Protein AF-A0A9X6KBP5-F1 (afdb_monomer_lite)

Radius of gyration: 15.63 Å; chains: 1; bounding box: 33×22×48 Å

pLDDT: mean 89.32, std 11.73, range [35.59, 98.12]

Foldseek 3Di:
DDDDPVRVVLVVLLVVLLVVLLVVQVVVLVVLCVVCVVPPVSSVVDDGDALVVVCVVPVSSVVHDPVSRRVSDPPDDD

Sequence (78 aa):
MYPTEEQAYLMRKTFGCVRFVYNRMLAERKEAYEKYKDDKEQLKKQKPPTPAKYKAEFEWLKEVDSLALANTQLANCL

Structure (mmCIF, N/CA/C/O backbone):
data_AF-A0A9X6KBP5-F1
#
_entry.id   AF-A0A9X6KBP5-F1
#
loop_
_atom_site.group_PDB
_atom_site.id
_atom_site.type_symbol
_atom_site.label_atom_id
_atom_site.label_alt_id
_atom_site.label_comp_id
_atom_site.label_asym_id
_atom_site.label_entity_id
_atom_site.label_seq_id
_atom_site.pdbx_PDB_ins_code
_atom_site.Cartn_x
_atom_site.Cartn_y
_atom_site.Cartn_z
_atom_site.occupancy
_atom_site.B_iso_or_equiv
_atom_site.auth_seq_id
_atom_site.auth_comp_id
_atom_site.auth_asym_id
_atom_site.auth_atom_id
_atom_site.pdbx_PDB_model_num
ATOM 1 N N . MET A 1 1 ? 7.888 12.587 -27.507 1.00 81.25 1 MET A N 1
ATOM 2 C CA . MET A 1 1 ? 8.780 11.585 -26.883 1.00 81.25 1 MET A CA 1
ATOM 3 C C . MET A 1 1 ? 7.898 10.545 -26.209 1.00 81.25 1 MET A C 1
ATOM 5 O O . MET A 1 1 ? 6.948 10.953 -25.552 1.00 81.25 1 MET A O 1
ATOM 9 N N . TYR A 1 2 ? 8.161 9.251 -26.413 1.00 93.31 2 TYR A N 1
ATOM 10 C CA . TYR A 1 2 ? 7.408 8.140 -25.812 1.00 93.31 2 TYR A CA 1
ATOM 11 C C . TYR A 1 2 ? 8.325 7.290 -24.924 1.00 93.31 2 TYR A C 1
ATOM 13 O 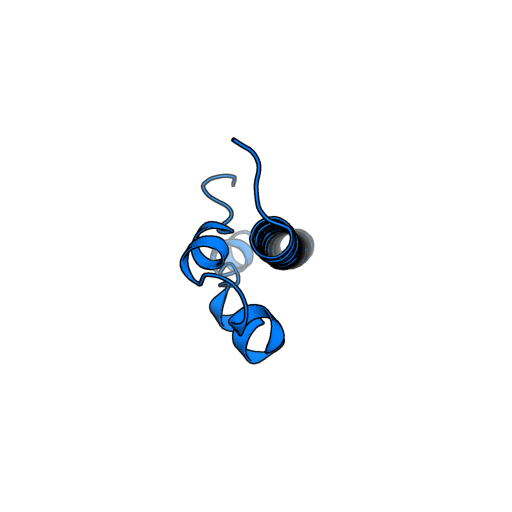O . TYR A 1 2 ? 9.540 7.324 -25.140 1.00 93.31 2 TYR A O 1
ATOM 21 N N . PRO A 1 3 ? 7.773 6.546 -23.947 1.00 95.38 3 PRO A N 1
ATOM 22 C CA . PRO A 1 3 ? 8.563 5.631 -23.136 1.00 95.38 3 PRO A CA 1
ATOM 23 C C . PRO A 1 3 ? 9.230 4.548 -23.989 1.00 95.38 3 PRO A C 1
ATOM 25 O O . PRO A 1 3 ? 8.634 4.064 -24.953 1.00 95.38 3 PRO A O 1
ATOM 28 N N . THR A 1 4 ? 10.430 4.123 -23.597 1.00 98.12 4 THR A N 1
ATOM 29 C CA . THR A 1 4 ? 11.012 2.867 -24.087 1.00 98.12 4 THR A CA 1
ATOM 30 C C . THR A 1 4 ? 10.210 1.672 -23.566 1.00 98.12 4 THR A C 1
ATOM 32 O O . THR A 1 4 ? 9.418 1.792 -22.624 1.00 98.12 4 THR A O 1
ATOM 35 N N . GLU A 1 5 ? 10.425 0.491 -24.143 1.00 97.62 5 GLU A N 1
ATOM 36 C CA . GLU A 1 5 ? 9.756 -0.732 -23.686 1.00 97.62 5 GLU A CA 1
ATOM 37 C C . GLU A 1 5 ? 10.046 -1.043 -22.209 1.00 97.62 5 GLU A C 1
ATOM 39 O O . GLU A 1 5 ? 9.133 -1.395 -21.459 1.00 97.62 5 GLU A O 1
ATOM 44 N N . GLU A 1 6 ? 11.286 -0.829 -21.762 1.00 96.69 6 GLU A N 1
ATOM 45 C CA . GLU A 1 6 ? 11.695 -1.006 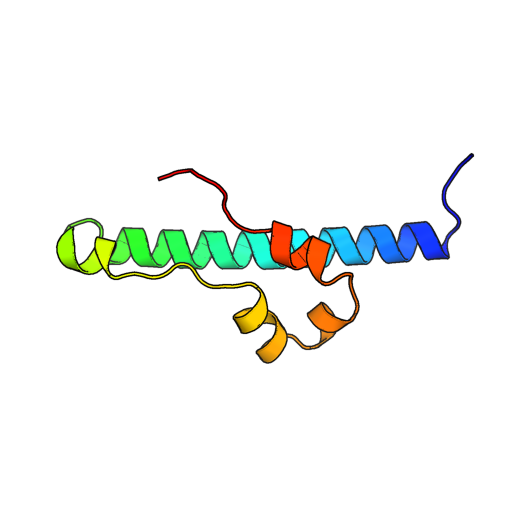-20.364 1.00 96.69 6 GLU A CA 1
ATOM 46 C C . GLU A 1 6 ? 10.985 -0.024 -19.427 1.00 96.69 6 GLU A C 1
ATOM 48 O O . GLU A 1 6 ? 10.477 -0.416 -18.373 1.00 96.69 6 GLU A O 1
ATOM 53 N N . GLN A 1 7 ? 10.877 1.247 -19.828 1.00 96.31 7 GLN A N 1
ATOM 54 C CA . GLN A 1 7 ? 10.142 2.254 -19.064 1.00 96.31 7 GLN A CA 1
ATOM 55 C C . GLN A 1 7 ? 8.658 1.885 -18.971 1.00 96.31 7 GLN A C 1
ATOM 57 O O . GLN A 1 7 ? 8.087 1.884 -17.880 1.00 96.31 7 GLN A O 1
ATOM 62 N N . ALA A 1 8 ? 8.038 1.497 -20.088 1.00 97.06 8 ALA A N 1
ATOM 63 C CA . ALA A 1 8 ? 6.645 1.060 -20.115 1.00 97.06 8 ALA A CA 1
ATOM 64 C C . ALA A 1 8 ? 6.413 -0.199 -19.259 1.00 97.06 8 ALA A C 1
ATOM 66 O O . ALA A 1 8 ? 5.371 -0.338 -18.614 1.00 97.06 8 ALA A O 1
ATOM 67 N N . TYR A 1 9 ? 7.373 -1.125 -19.226 1.00 96.38 9 TYR A N 1
ATOM 68 C CA . TYR A 1 9 ? 7.339 -2.290 -18.346 1.00 96.38 9 TYR A CA 1
ATOM 69 C C . TYR A 1 9 ? 7.400 -1.891 -16.865 1.00 96.38 9 TYR A C 1
ATOM 71 O O . TYR A 1 9 ? 6.528 -2.296 -16.091 1.00 96.38 9 TYR A O 1
ATOM 79 N N . LEU A 1 10 ? 8.353 -1.037 -16.478 1.00 96.25 10 LEU A N 1
ATOM 80 C CA . LEU A 1 10 ? 8.494 -0.567 -15.098 1.00 96.25 10 LEU A CA 1
ATOM 81 C C . LEU A 1 10 ? 7.259 0.217 -14.629 1.00 96.25 10 LEU A C 1
ATOM 83 O O . LEU A 1 10 ? 6.794 0.024 -13.503 1.00 96.25 10 LEU A O 1
ATOM 87 N N . MET A 1 11 ? 6.678 1.044 -15.502 1.00 95.81 11 MET A N 1
ATOM 88 C CA . MET A 1 11 ? 5.432 1.767 -15.231 1.00 95.81 11 MET A CA 1
ATOM 89 C C . MET A 1 11 ? 4.275 0.799 -14.974 1.00 95.81 11 MET A C 1
ATOM 91 O O . MET A 1 11 ? 3.601 0.908 -13.950 1.00 95.81 11 MET A O 1
ATOM 95 N N . ARG A 1 12 ? 4.070 -0.198 -15.849 1.00 96.88 12 ARG A N 1
ATOM 96 C CA . ARG A 1 12 ? 3.023 -1.221 -15.664 1.00 96.88 12 ARG A CA 1
ATOM 97 C C . ARG A 1 12 ? 3.194 -1.979 -14.351 1.00 96.88 12 ARG A C 1
ATOM 99 O O . ARG A 1 12 ? 2.214 -2.176 -13.633 1.00 96.88 12 ARG A O 1
ATOM 106 N N . LYS A 1 13 ? 4.428 -2.363 -14.017 1.00 96.94 13 LYS A N 1
ATOM 107 C CA . LYS A 1 13 ? 4.751 -3.045 -12.760 1.00 96.94 13 LYS A CA 1
ATOM 108 C C . LYS A 1 13 ? 4.428 -2.167 -11.553 1.00 96.94 13 LYS A C 1
ATOM 110 O O . LYS A 1 13 ? 3.722 -2.608 -10.649 1.00 96.94 13 LYS A O 1
ATOM 115 N N . THR A 1 14 ? 4.863 -0.909 -11.585 1.00 96.12 14 THR A N 1
ATOM 116 C CA . THR A 1 14 ? 4.604 0.082 -10.531 1.00 96.12 14 THR A CA 1
ATOM 117 C C . THR A 1 14 ? 3.108 0.279 -10.310 1.00 96.12 14 THR A C 1
ATOM 119 O O . THR A 1 14 ? 2.631 0.114 -9.189 1.00 96.12 14 THR A O 1
ATOM 122 N N . PHE A 1 15 ? 2.336 0.533 -11.370 1.00 95.81 15 PHE A N 1
ATOM 123 C CA . PHE A 1 15 ? 0.885 0.705 -11.262 1.00 95.81 15 PHE A CA 1
ATOM 124 C C . PHE A 1 15 ? 0.179 -0.558 -10.757 1.00 95.81 15 PHE A C 1
ATOM 126 O O . PHE A 1 15 ? -0.733 -0.466 -9.936 1.00 95.81 15 PHE A O 1
ATOM 133 N N . GLY A 1 16 ? 0.616 -1.739 -11.205 1.00 96.31 16 GLY A N 1
ATOM 134 C CA . GLY A 1 16 ? 0.099 -3.016 -10.721 1.00 96.31 16 GLY A CA 1
ATOM 135 C C . GLY A 1 16 ? 0.309 -3.197 -9.217 1.00 96.31 16 GLY A C 1
ATOM 136 O O . GLY A 1 16 ? -0.644 -3.515 -8.503 1.00 96.31 16 GLY A O 1
ATOM 137 N N . CYS A 1 17 ? 1.522 -2.926 -8.731 1.00 96.06 17 CYS A N 1
ATOM 138 C CA . CYS A 1 17 ? 1.873 -3.021 -7.314 1.00 96.06 17 CYS A CA 1
ATOM 139 C C . CYS A 1 17 ? 1.098 -2.007 -6.458 1.00 96.06 17 CYS A C 1
ATOM 141 O O . CYS A 1 17 ? 0.518 -2.378 -5.440 1.00 96.06 17 CYS A O 1
ATOM 143 N N . VAL A 1 18 ? 1.022 -0.748 -6.901 1.00 94.56 18 VAL A N 1
ATOM 144 C CA . VAL A 1 18 ? 0.257 0.323 -6.235 1.00 94.56 18 VAL A CA 1
ATOM 145 C C . VAL A 1 18 ? -1.219 -0.060 -6.114 1.00 94.56 18 VAL A C 1
ATOM 147 O O . VAL A 1 18 ? -1.790 0.003 -5.026 1.00 94.56 18 VAL A O 1
ATOM 150 N N . ARG A 1 19 ? -1.835 -0.529 -7.208 1.00 95.50 19 ARG A N 1
ATOM 151 C CA . ARG A 1 19 ? -3.238 -0.971 -7.216 1.00 95.50 19 ARG A CA 1
ATOM 152 C C . ARG A 1 19 ? -3.473 -2.150 -6.274 1.00 95.50 19 ARG A C 1
ATOM 154 O O . ARG A 1 19 ? -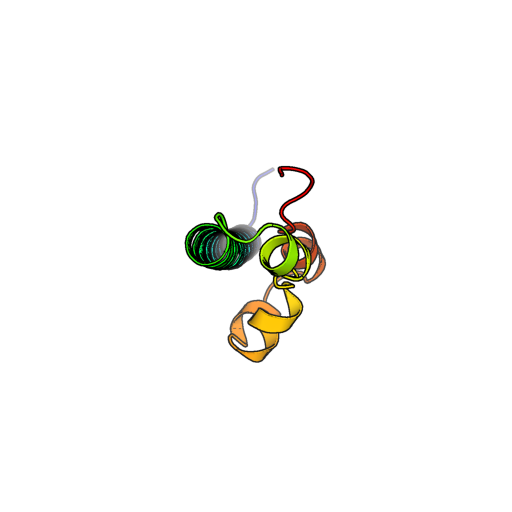4.486 -2.178 -5.579 1.00 95.50 19 ARG A O 1
ATOM 161 N N . PHE A 1 20 ? -2.561 -3.120 -6.253 1.00 95.44 20 PHE A N 1
ATOM 162 C CA . PHE A 1 20 ? -2.651 -4.266 -5.352 1.00 95.44 20 PHE A CA 1
ATOM 163 C C . PHE A 1 20 ? -2.635 -3.828 -3.884 1.00 95.44 20 PHE A C 1
ATOM 165 O O . PHE A 1 20 ? -3.549 -4.179 -3.138 1.00 95.44 20 PHE A O 1
ATOM 172 N N . VAL A 1 21 ? -1.642 -3.021 -3.489 1.00 93.81 21 VAL A N 1
ATOM 173 C CA . VAL A 1 21 ? -1.514 -2.533 -2.109 1.00 93.81 21 VAL A CA 1
ATOM 174 C C . VAL A 1 21 ? -2.743 -1.721 -1.710 1.00 93.81 21 VAL A C 1
ATOM 176 O O . VAL A 1 21 ? -3.337 -1.999 -0.671 1.00 93.81 21 VAL A O 1
ATOM 179 N N . TYR A 1 22 ? -3.188 -0.790 -2.558 1.00 92.38 22 TYR A N 1
ATOM 180 C CA . TYR A 1 22 ? -4.396 -0.001 -2.312 1.00 92.38 22 TYR A CA 1
ATOM 181 C C . TYR A 1 22 ? -5.627 -0.887 -2.065 1.00 92.38 22 TYR A C 1
ATOM 183 O O . TYR A 1 22 ? -6.324 -0.727 -1.062 1.00 92.38 22 TYR A O 1
ATOM 191 N N . ASN A 1 23 ? -5.881 -1.856 -2.950 1.00 93.56 23 ASN A N 1
ATOM 192 C CA . ASN A 1 23 ? -7.037 -2.744 -2.832 1.00 93.56 23 ASN A CA 1
ATOM 193 C C . ASN A 1 23 ? -6.976 -3.592 -1.559 1.00 93.56 23 ASN A C 1
ATOM 195 O O . ASN A 1 23 ? -8.006 -3.805 -0.919 1.00 93.56 23 ASN A O 1
ATOM 199 N N . ARG A 1 24 ? -5.782 -4.050 -1.167 1.00 92.88 24 ARG A N 1
ATOM 200 C CA . ARG A 1 24 ? -5.592 -4.823 0.063 1.00 92.88 24 ARG A CA 1
ATOM 201 C C . ARG A 1 24 ? -5.869 -3.977 1.305 1.00 92.88 24 ARG A C 1
ATOM 203 O O . ARG A 1 24 ? -6.633 -4.409 2.164 1.00 92.88 24 ARG A O 1
ATOM 210 N N . MET A 1 25 ? -5.339 -2.753 1.348 1.00 91.56 25 MET A N 1
ATOM 211 C CA . MET A 1 25 ? -5.606 -1.794 2.426 1.00 91.56 25 MET A CA 1
ATOM 212 C C . MET A 1 25 ? -7.099 -1.472 2.542 1.00 91.56 25 MET A C 1
ATOM 214 O O . MET A 1 25 ? -7.650 -1.453 3.642 1.00 91.56 25 MET A O 1
ATOM 218 N N . LEU A 1 26 ? -7.767 -1.238 1.408 1.00 91.94 26 LEU A N 1
ATOM 219 C CA . LEU A 1 26 ? -9.197 -0.948 1.370 1.00 91.94 26 LEU A CA 1
ATOM 220 C C . LEU A 1 26 ? -10.033 -2.137 1.860 1.00 91.94 26 LEU A C 1
ATOM 222 O O . LEU A 1 26 ? -10.986 -1.935 2.611 1.00 91.94 26 LEU A O 1
ATOM 226 N N . ALA A 1 27 ? -9.688 -3.359 1.448 1.00 92.81 27 ALA A N 1
ATOM 227 C CA . ALA A 1 27 ? -10.381 -4.569 1.879 1.00 92.81 27 ALA A CA 1
ATOM 228 C C . ALA A 1 27 ? -10.270 -4.773 3.398 1.00 92.81 27 ALA A C 1
ATOM 230 O O . ALA A 1 27 ? -11.296 -4.929 4.055 1.00 92.81 27 ALA A O 1
ATOM 231 N N . GLU A 1 28 ? -9.062 -4.674 3.964 1.00 92.19 28 GLU A N 1
ATOM 232 C CA . GLU A 1 28 ? -8.849 -4.792 5.415 1.00 92.19 28 GLU A CA 1
ATOM 233 C C . GLU A 1 28 ? -9.597 -3.703 6.197 1.00 92.19 28 GLU A C 1
ATOM 235 O O . GLU A 1 28 ? -10.192 -3.975 7.238 1.00 92.19 28 GLU A O 1
ATOM 240 N N . ARG A 1 29 ? -9.628 -2.464 5.687 1.00 90.25 29 ARG A N 1
ATOM 241 C CA . ARG A 1 29 ? -10.371 -1.372 6.332 1.00 90.25 29 ARG A CA 1
ATOM 242 C C . ARG A 1 29 ? -11.881 -1.612 6.318 1.00 90.25 29 ARG A C 1
ATOM 244 O O . ARG A 1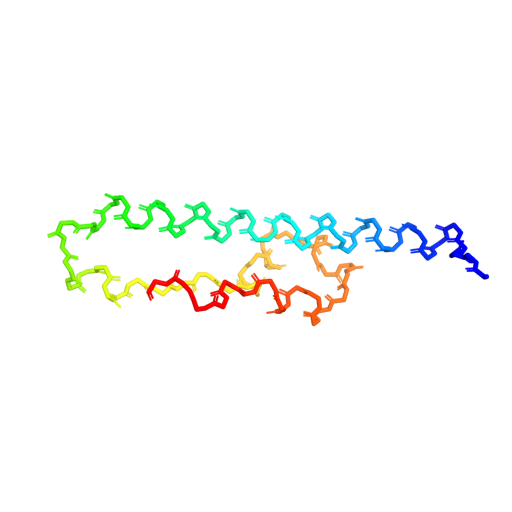 29 ? -12.539 -1.322 7.314 1.00 90.25 29 ARG A O 1
ATOM 251 N N . LYS A 1 30 ? -12.427 -2.133 5.214 1.00 93.00 30 LYS A N 1
ATOM 252 C CA . LYS A 1 30 ? -13.844 -2.521 5.122 1.00 93.00 30 LYS A CA 1
ATOM 253 C C . LYS A 1 30 ? -14.167 -3.650 6.094 1.00 93.00 30 LYS A C 1
ATOM 255 O O . LYS A 1 30 ? -15.152 -3.551 6.809 1.00 93.00 30 LYS A O 1
ATOM 260 N N . GLU A 1 31 ? -13.323 -4.674 6.163 1.00 94.00 31 GLU A N 1
ATOM 261 C CA . GLU A 1 31 ? -13.492 -5.789 7.098 1.00 94.00 31 GLU A CA 1
ATOM 262 C C . GLU A 1 31 ? -13.475 -5.311 8.558 1.00 94.00 31 GLU A C 1
ATOM 264 O O . GLU A 1 31 ? -14.370 -5.647 9.334 1.00 94.00 31 GLU A O 1
ATOM 269 N N . ALA A 1 32 ? -12.507 -4.464 8.921 1.00 92.75 32 ALA A N 1
ATOM 270 C CA . ALA A 1 32 ? -12.438 -3.870 10.251 1.00 92.75 32 ALA A CA 1
ATOM 271 C C . ALA A 1 32 ? -13.676 -3.013 10.560 1.00 92.75 32 ALA A C 1
ATOM 273 O O . ALA A 1 32 ? -14.237 -3.116 11.649 1.00 92.75 32 ALA A O 1
ATOM 274 N N . TYR A 1 33 ? -14.132 -2.193 9.609 1.00 93.00 33 TYR A N 1
ATOM 275 C CA . TYR A 1 33 ? -15.348 -1.405 9.785 1.00 93.00 33 TYR A CA 1
ATOM 276 C C . TYR A 1 33 ? -16.573 -2.296 10.000 1.00 93.00 33 TYR A C 1
ATOM 278 O O . TYR A 1 33 ? -17.254 -2.137 11.004 1.00 93.00 33 TYR A O 1
ATOM 286 N N . GLU A 1 34 ? -16.829 -3.272 9.127 1.00 95.75 34 GLU A N 1
ATOM 287 C CA . GLU A 1 34 ? -17.992 -4.160 9.258 1.00 95.75 34 GLU A CA 1
ATOM 288 C C . GLU A 1 34 ? -17.999 -4.930 10.582 1.00 95.75 34 GLU A C 1
ATOM 290 O O . GLU A 1 34 ? -19.058 -5.133 11.170 1.00 95.75 34 GLU A O 1
ATOM 295 N N . LYS A 1 35 ? -16.817 -5.308 11.079 1.00 95.44 35 LYS A N 1
ATOM 296 C CA . LYS A 1 35 ? -16.664 -6.029 12.344 1.00 95.44 35 LYS A CA 1
ATOM 297 C C . LYS A 1 35 ? -16.901 -5.161 13.582 1.00 95.44 35 LYS A C 1
ATOM 299 O O . LYS A 1 35 ? -17.373 -5.677 14.591 1.00 95.44 35 LYS A O 1
ATOM 304 N N . TYR A 1 36 ? -16.537 -3.880 13.535 1.00 95.50 36 TYR A N 1
ATOM 305 C CA . TYR A 1 36 ? -16.521 -3.001 14.712 1.00 95.50 36 TYR A CA 1
ATOM 306 C C . TYR A 1 36 ? -17.445 -1.780 14.598 1.00 95.50 36 TYR A C 1
ATOM 308 O O . TYR A 1 36 ? -17.438 -0.943 15.494 1.00 95.50 36 TYR A O 1
ATOM 316 N N . LYS A 1 37 ? -18.253 -1.645 13.538 1.00 94.00 37 LYS A N 1
ATOM 317 C CA . LYS A 1 37 ? -19.138 -0.481 13.315 1.00 94.00 37 LYS A CA 1
ATOM 318 C C . LYS A 1 37 ? -20.103 -0.197 14.472 1.00 94.00 37 LYS A C 1
ATOM 320 O O . LYS A 1 37 ? -20.433 0.967 14.696 1.00 94.00 37 LYS A O 1
ATOM 325 N N . ASP A 1 38 ? -20.488 -1.226 15.225 1.00 96.62 38 ASP A N 1
ATOM 326 C CA . ASP A 1 38 ? -21.382 -1.113 16.383 1.00 96.62 38 ASP A CA 1
ATOM 327 C C . ASP A 1 38 ? -20.633 -0.810 17.701 1.00 96.62 38 ASP A C 1
ATOM 329 O O . ASP A 1 38 ? -21.239 -0.340 18.663 1.00 96.62 38 ASP A O 1
ATOM 333 N N . ASP A 1 39 ? -19.306 -0.995 17.740 1.00 95.81 39 ASP A N 1
ATOM 334 C CA . ASP A 1 39 ? -18.432 -0.661 18.873 1.00 95.81 39 ASP A CA 1
ATOM 335 C C . ASP A 1 39 ? -17.432 0.432 18.470 1.00 95.81 39 ASP A C 1
ATOM 337 O O . ASP A 1 39 ? -16.308 0.189 18.015 1.00 95.81 39 ASP A O 1
ATOM 341 N N . LYS A 1 40 ? -17.851 1.685 18.672 1.00 90.44 40 LYS A N 1
ATOM 342 C CA . LYS A 1 40 ? -17.059 2.869 18.307 1.00 90.44 40 LYS A CA 1
ATOM 343 C C . LYS A 1 40 ? -15.702 2.930 19.009 1.00 90.44 40 LYS A C 1
ATOM 345 O O . LYS A 1 40 ? -14.763 3.482 18.438 1.00 90.44 40 LYS A O 1
ATOM 350 N N . GLU A 1 41 ? -15.577 2.394 20.220 1.00 94.19 41 GLU A N 1
ATOM 351 C CA . GLU A 1 41 ? -14.315 2.420 20.963 1.00 94.19 41 GLU A CA 1
A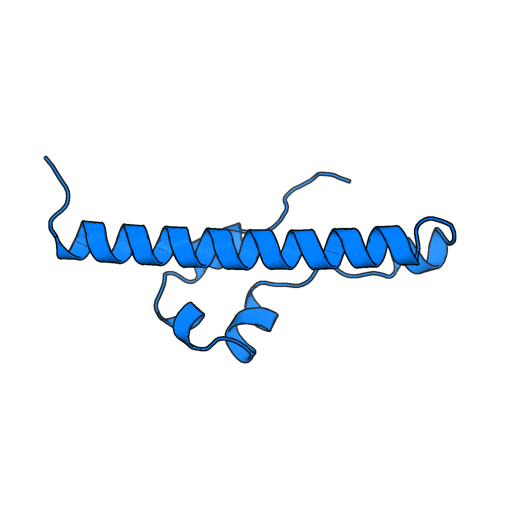TOM 352 C C . GLU A 1 41 ? -13.329 1.384 20.418 1.00 94.19 41 GLU A C 1
ATOM 354 O O . GLU A 1 41 ? -12.137 1.674 20.299 1.00 94.19 41 GLU A O 1
ATOM 359 N N . GLN A 1 42 ? -13.807 0.205 20.010 1.00 92.81 42 GLN A N 1
ATOM 360 C CA . GLN A 1 42 ? -12.977 -0.776 19.305 1.00 92.81 42 GLN A CA 1
ATOM 361 C C . GLN A 1 42 ? -12.614 -0.327 17.892 1.00 92.81 42 GLN A C 1
ATOM 363 O O . GLN A 1 42 ? -11.476 -0.536 17.466 1.00 92.81 42 GLN A O 1
ATOM 368 N N . LEU A 1 43 ? -13.535 0.331 17.182 1.00 91.69 43 LEU A N 1
ATOM 369 C CA . LEU A 1 43 ? -13.281 0.855 15.842 1.00 91.69 43 LEU A CA 1
ATOM 370 C C . LEU A 1 43 ? -12.170 1.916 15.848 1.00 91.69 43 LEU A C 1
ATOM 372 O O . LEU A 1 43 ? -11.258 1.844 15.029 1.00 91.69 43 LEU A O 1
ATOM 376 N N . LYS A 1 44 ? -12.182 2.849 16.813 1.00 89.06 44 LYS A N 1
ATOM 377 C CA . LYS A 1 44 ? -11.125 3.871 16.983 1.00 89.06 44 LYS A CA 1
ATOM 378 C C . LYS A 1 44 ? -9.740 3.278 17.259 1.00 89.06 44 LYS A C 1
ATOM 380 O O . LYS A 1 44 ? -8.734 3.916 16.963 1.00 89.06 44 LYS A O 1
ATOM 385 N N . LYS A 1 45 ? -9.671 2.079 17.847 1.00 91.81 45 LYS A N 1
ATOM 386 C CA . LYS A 1 45 ? -8.405 1.388 18.143 1.00 91.81 45 LYS A CA 1
ATOM 387 C C . LYS A 1 45 ? -7.808 0.687 16.921 1.00 91.81 45 LYS A C 1
ATOM 389 O O . LYS A 1 45 ? -6.626 0.340 16.955 1.00 91.81 45 LYS A O 1
ATOM 394 N N . GLN A 1 46 ? -8.586 0.477 15.855 1.00 89.81 46 GLN A N 1
ATOM 395 C CA . GLN A 1 46 ? -8.092 -0.169 14.642 1.00 89.81 46 GLN A CA 1
ATOM 396 C C . GLN A 1 46 ? -7.100 0.744 13.922 1.00 89.81 46 GLN A C 1
ATOM 398 O O . GLN A 1 46 ? -7.420 1.869 13.541 1.00 89.81 46 GLN A O 1
ATOM 403 N N . LYS A 1 47 ? -5.879 0.247 13.717 1.00 85.19 47 LYS A N 1
ATOM 404 C CA . LYS A 1 47 ? -4.846 0.959 12.963 1.00 85.19 47 LYS A CA 1
ATOM 405 C C . LYS A 1 47 ? -4.909 0.545 11.494 1.00 85.19 47 LYS A C 1
ATOM 407 O O . LYS A 1 47 ? -5.006 -0.652 11.222 1.00 85.19 47 LYS A O 1
ATOM 412 N N . PRO A 1 48 ? -4.821 1.491 10.545 1.00 78.69 48 PRO A N 1
ATOM 413 C CA . PRO A 1 48 ? -4.746 1.137 9.139 1.00 78.69 48 PRO A CA 1
ATOM 414 C C . PRO A 1 48 ? -3.455 0.348 8.859 1.00 78.69 48 PRO A C 1
ATOM 416 O O . PRO A 1 48 ? -2.409 0.650 9.446 1.00 78.69 48 PRO A O 1
ATOM 419 N N . PRO A 1 49 ? -3.499 -0.650 7.963 1.00 83.19 49 PRO A N 1
ATOM 420 C CA . PRO A 1 49 ? -2.301 -1.360 7.541 1.00 83.19 49 PRO A CA 1
ATOM 421 C C . PRO A 1 49 ? -1.355 -0.421 6.786 1.00 83.19 49 PRO A C 1
ATOM 423 O O . PRO A 1 49 ? -1.786 0.508 6.102 1.00 83.19 49 PRO A O 1
ATOM 426 N N . THR A 1 50 ? -0.050 -0.670 6.891 1.00 84.94 50 THR A N 1
ATOM 427 C CA . THR A 1 50 ? 0.973 0.103 6.177 1.00 84.94 50 THR A CA 1
ATOM 428 C C . THR A 1 50 ? 1.520 -0.690 4.989 1.00 84.94 50 THR A C 1
ATOM 430 O O . THR A 1 50 ? 1.597 -1.918 5.058 1.00 84.94 50 THR A O 1
ATOM 433 N N . PRO A 1 51 ? 1.995 -0.025 3.920 1.00 84.31 51 PRO A N 1
ATOM 434 C CA . PRO A 1 51 ? 2.655 -0.704 2.802 1.00 84.31 51 PRO A CA 1
ATOM 435 C C . PRO A 1 51 ? 3.834 -1.602 3.224 1.00 84.31 51 PRO A C 1
ATOM 437 O O . PRO A 1 51 ? 4.111 -2.609 2.575 1.00 84.31 51 PRO A O 1
ATOM 440 N N . ALA A 1 52 ? 4.509 -1.272 4.332 1.00 87.44 52 ALA A N 1
ATOM 441 C CA . ALA A 1 52 ? 5.610 -2.063 4.883 1.00 87.44 52 ALA A CA 1
ATOM 442 C C . ALA A 1 52 ? 5.180 -3.477 5.312 1.00 87.44 52 ALA A C 1
ATOM 444 O O . ALA A 1 52 ? 5.933 -4.421 5.081 1.00 87.44 52 ALA A O 1
ATOM 445 N N . LYS A 1 53 ? 3.962 -3.633 5.857 1.00 90.12 53 LYS A N 1
ATOM 446 C CA . LYS A 1 53 ? 3.374 -4.943 6.187 1.00 90.12 53 LYS A CA 1
ATOM 447 C C . LYS A 1 53 ? 3.363 -5.848 4.953 1.00 90.12 53 LYS A C 1
ATOM 449 O O . LYS A 1 53 ? 3.892 -6.952 4.978 1.00 90.12 53 LYS A O 1
ATOM 454 N N . TYR A 1 54 ? 2.848 -5.336 3.838 1.00 92.06 54 TYR A N 1
ATOM 455 C CA . TYR A 1 54 ? 2.719 -6.119 2.611 1.00 92.06 54 TYR A CA 1
ATOM 456 C C . TYR A 1 54 ? 4.057 -6.440 1.961 1.00 92.06 54 TYR A C 1
ATOM 458 O O . TYR A 1 54 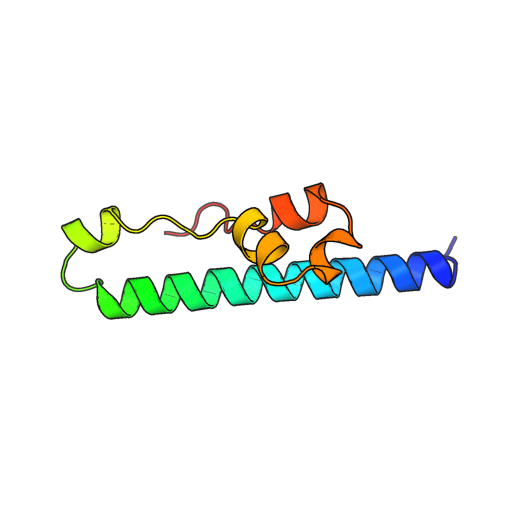? 4.184 -7.495 1.361 1.00 92.06 54 TYR A O 1
ATOM 466 N N . LYS A 1 55 ? 5.079 -5.590 2.097 1.00 90.44 55 LYS A N 1
ATOM 467 C CA . LYS A 1 55 ? 6.426 -5.908 1.591 1.00 90.44 55 LYS A CA 1
ATOM 468 C C . LYS A 1 55 ? 7.085 -7.088 2.309 1.00 90.44 55 LYS A C 1
ATOM 470 O O . LYS A 1 55 ? 7.982 -7.701 1.732 1.00 90.44 55 LYS A O 1
ATOM 475 N N . ALA A 1 56 ? 6.687 -7.373 3.549 1.00 90.75 56 ALA A N 1
ATOM 476 C CA . ALA A 1 56 ? 7.141 -8.558 4.272 1.00 90.75 56 ALA A CA 1
ATOM 477 C C . ALA A 1 56 ? 6.437 -9.832 3.773 1.00 90.75 56 ALA A C 1
ATOM 479 O O . ALA A 1 56 ? 7.062 -10.882 3.707 1.00 90.75 56 ALA A O 1
ATOM 480 N N . GLU A 1 57 ? 5.162 -9.726 3.388 1.00 93.69 57 GLU A N 1
ATOM 481 C CA . GLU A 1 57 ? 4.353 -10.845 2.878 1.00 93.69 57 GLU A CA 1
ATOM 482 C C . GLU A 1 57 ? 4.572 -11.114 1.375 1.00 93.69 57 GLU A C 1
ATOM 484 O O . GLU A 1 57 ? 4.499 -12.252 0.919 1.00 93.69 57 GLU A O 1
ATOM 489 N N . PHE A 1 58 ? 4.846 -10.066 0.596 1.00 94.88 58 PHE A N 1
ATOM 490 C CA . PHE A 1 58 ? 4.910 -10.087 -0.863 1.00 94.88 58 PHE A CA 1
ATOM 491 C C . PHE A 1 58 ? 6.218 -9.454 -1.344 1.00 94.88 58 PHE A C 1
ATOM 493 O O . PHE A 1 58 ? 6.302 -8.247 -1.585 1.00 94.88 58 PHE A O 1
ATOM 500 N N . GLU A 1 59 ? 7.258 -10.273 -1.505 1.00 94.00 59 GLU A N 1
ATOM 501 C CA . GLU A 1 59 ? 8.607 -9.784 -1.822 1.00 94.00 59 GLU A CA 1
ATOM 502 C C . GLU A 1 59 ? 8.704 -9.038 -3.158 1.00 94.00 59 GLU A C 1
ATOM 504 O O . GLU A 1 59 ? 9.487 -8.097 -3.270 1.00 94.00 59 GLU A O 1
ATOM 509 N N . TRP A 1 60 ? 7.864 -9.376 -4.140 1.00 94.38 60 TRP A N 1
ATOM 510 C CA . TRP A 1 60 ? 7.805 -8.700 -5.442 1.00 94.38 60 TRP A CA 1
ATOM 511 C C . TRP A 1 60 ? 7.410 -7.213 -5.340 1.00 94.38 60 TRP A C 1
ATOM 513 O O . TRP A 1 60 ? 7.721 -6.420 -6.226 1.00 94.38 60 TRP A O 1
ATOM 523 N N . LEU A 1 61 ? 6.815 -6.773 -4.224 1.00 94.94 61 LEU A N 1
ATOM 524 C CA . LEU A 1 61 ? 6.593 -5.346 -3.950 1.00 94.94 61 LEU A CA 1
ATOM 525 C C . LEU A 1 61 ? 7.899 -4.566 -3.712 1.00 94.94 61 LEU A C 1
ATOM 527 O O . LEU A 1 61 ? 7.882 -3.336 -3.695 1.00 94.94 61 LEU A O 1
ATOM 531 N N . LYS A 1 62 ? 9.032 -5.246 -3.504 1.00 93.12 62 LYS A N 1
ATOM 532 C CA . LYS A 1 62 ? 10.359 -4.617 -3.390 1.00 93.12 62 LYS A CA 1
ATOM 533 C C . LYS A 1 62 ? 10.953 -4.255 -4.756 1.00 93.12 62 LYS A C 1
ATOM 535 O O . LYS A 1 62 ? 11.942 -3.537 -4.806 1.00 93.12 62 LYS A O 1
ATOM 540 N N . GLU A 1 63 ? 10.349 -4.719 -5.848 1.00 93.12 63 GLU A N 1
ATOM 541 C CA . GLU A 1 63 ? 10.841 -4.512 -7.214 1.00 93.12 63 GLU A CA 1
ATOM 542 C C . GLU A 1 63 ? 10.390 -3.178 -7.836 1.00 93.12 63 GLU A C 1
ATOM 544 O O . GLU A 1 63 ? 10.737 -2.882 -8.979 1.00 93.12 63 GLU A O 1
ATOM 549 N N . VAL A 1 64 ? 9.578 -2.395 -7.120 1.00 93.25 64 VAL A N 1
ATOM 550 C CA . VAL A 1 64 ? 9.065 -1.089 -7.557 1.00 93.25 64 VAL A CA 1
ATOM 551 C C . VAL A 1 64 ? 9.453 0.001 -6.568 1.00 93.25 64 VAL A C 1
ATOM 553 O O . VAL A 1 64 ? 9.797 -0.275 -5.416 1.00 93.25 64 VAL A O 1
ATOM 556 N N . ASP A 1 65 ? 9.368 1.252 -7.019 1.00 90.94 65 ASP A N 1
ATOM 557 C CA . ASP A 1 65 ? 9.732 2.402 -6.204 1.00 90.94 65 ASP A CA 1
ATOM 558 C C . ASP A 1 65 ? 8.995 2.422 -4.853 1.00 90.94 65 ASP A C 1
ATOM 560 O O . ASP A 1 65 ? 7.779 2.225 -4.740 1.00 90.94 65 ASP A O 1
ATOM 564 N N . SER A 1 66 ? 9.769 2.647 -3.793 1.00 88.25 66 SER A N 1
ATOM 565 C CA . SER A 1 66 ? 9.254 2.591 -2.432 1.00 88.25 66 SER A CA 1
ATOM 566 C C . SER A 1 66 ? 8.347 3.769 -2.089 1.00 88.25 66 SER A C 1
ATOM 568 O O . SER A 1 66 ? 7.413 3.567 -1.310 1.00 88.25 66 SER A O 1
ATOM 570 N N . LEU A 1 67 ? 8.566 4.946 -2.690 1.00 90.38 67 LEU A N 1
ATOM 571 C CA . LEU A 1 67 ? 7.705 6.109 -2.495 1.00 90.38 67 LEU A CA 1
ATOM 572 C C . LEU A 1 67 ? 6.368 5.915 -3.207 1.00 90.38 67 LEU A C 1
ATOM 574 O O . LEU A 1 67 ? 5.333 6.239 -2.631 1.00 90.38 67 LEU A O 1
ATOM 578 N N . ALA A 1 68 ? 6.359 5.321 -4.403 1.00 89.44 68 ALA A N 1
ATOM 579 C CA . ALA A 1 68 ? 5.127 4.981 -5.112 1.00 89.44 68 ALA A CA 1
ATOM 580 C C . ALA A 1 68 ? 4.201 4.113 -4.245 1.00 89.44 68 ALA A C 1
ATOM 582 O O . ALA A 1 68 ? 3.000 4.367 -4.174 1.00 89.44 68 ALA A O 1
ATOM 583 N N . LEU A 1 69 ? 4.767 3.139 -3.525 1.00 89.25 69 LEU A N 1
ATOM 584 C CA . LEU A 1 69 ? 4.016 2.323 -2.570 1.00 89.25 69 LEU A CA 1
ATOM 585 C C . LEU A 1 69 ? 3.690 3.066 -1.273 1.00 89.25 69 LEU A C 1
ATOM 587 O O . LEU A 1 69 ? 2.598 2.907 -0.747 1.00 89.25 69 LEU A O 1
ATOM 591 N N . ALA A 1 70 ? 4.596 3.886 -0.740 1.00 87.19 70 ALA A N 1
ATOM 592 C CA . ALA A 1 70 ? 4.316 4.676 0.460 1.00 87.19 70 ALA A CA 1
ATOM 593 C C . ALA A 1 70 ? 3.157 5.665 0.243 1.00 87.19 70 ALA A C 1
ATOM 595 O O . ALA A 1 70 ? 2.393 5.916 1.173 1.00 87.19 70 ALA A O 1
ATOM 596 N N . ASN A 1 71 ? 2.992 6.160 -0.985 1.00 85.88 71 ASN A N 1
ATOM 597 C CA . ASN A 1 71 ? 1.927 7.072 -1.389 1.00 85.88 71 ASN A CA 1
ATOM 598 C C . ASN A 1 71 ? 0.582 6.377 -1.659 1.00 85.88 71 ASN A C 1
ATOM 600 O O . ASN A 1 71 ? -0.410 7.066 -1.874 1.00 85.88 71 ASN A O 1
ATOM 604 N N . THR A 1 72 ? 0.491 5.040 -1.596 1.00 82.81 72 THR A N 1
ATOM 605 C CA . THR A 1 72 ? -0.805 4.331 -1.689 1.00 82.81 72 THR A CA 1
ATOM 606 C C . THR A 1 72 ? -1.667 4.500 -0.438 1.00 82.81 72 THR A C 1
ATOM 608 O O . THR A 1 72 ? -2.735 3.893 -0.343 1.00 82.81 72 THR A O 1
ATOM 611 N N . GLN A 1 73 ? -1.186 5.249 0.557 1.00 74.50 73 GLN A N 1
ATOM 612 C CA . GLN A 1 73 ? -1.937 5.546 1.764 1.00 74.50 73 GLN A CA 1
ATOM 613 C C . GLN A 1 73 ? -3.313 6.103 1.401 1.00 74.50 73 GLN A C 1
ATOM 615 O O . GLN A 1 73 ? -3.455 6.983 0.554 1.00 74.50 73 GLN A O 1
ATOM 620 N N . LEU A 1 74 ? -4.338 5.579 2.068 1.00 65.75 74 LEU A N 1
ATOM 621 C CA . LEU A 1 74 ? -5.698 6.093 1.982 1.00 65.75 74 LEU A CA 1
ATOM 622 C C . LEU A 1 74 ? -5.738 7.444 2.710 1.00 65.75 74 LEU A C 1
ATOM 624 O O . LEU A 1 74 ? -6.128 7.511 3.873 1.00 65.75 74 LEU A O 1
ATOM 628 N N . ALA A 1 75 ? -5.266 8.506 2.058 1.00 53.28 75 ALA A N 1
ATOM 629 C CA . ALA A 1 75 ? -5.352 9.856 2.591 1.00 53.28 75 ALA A CA 1
ATOM 630 C C . ALA A 1 75 ? -6.830 10.228 2.821 1.00 53.28 75 ALA A C 1
ATOM 632 O O . ALA A 1 75 ? -7.641 10.180 1.899 1.00 53.28 75 ALA A O 1
ATOM 633 N N . ASN A 1 76 ? -7.158 10.588 4.065 1.00 48.22 76 ASN A N 1
ATOM 634 C CA . ASN A 1 76 ? -8.296 11.421 4.471 1.00 48.22 76 ASN A CA 1
ATOM 635 C C . ASN A 1 76 ? -9.695 11.097 3.912 1.00 48.22 76 ASN A C 1
ATOM 637 O O . ASN A 1 76 ? -10.364 11.987 3.403 1.00 48.22 76 ASN A O 1
ATOM 641 N N . CYS A 1 77 ? -10.194 9.878 4.109 1.00 35.59 77 CYS A N 1
ATOM 642 C CA . CYS A 1 77 ? -11.644 9.624 4.126 1.00 35.59 77 CYS A CA 1
ATOM 643 C C . CYS A 1 77 ? -11.949 8.460 5.079 1.00 35.59 77 CYS A C 1
ATOM 645 O O . CYS A 1 77 ? -11.908 7.296 4.676 1.00 35.59 77 CYS A O 1
ATOM 647 N N . LEU A 1 78 ? -12.019 8.744 6.382 1.00 42.28 78 LEU A N 1
ATOM 648 C CA . LEU A 1 78 ? -13.209 8.667 7.253 1.00 42.28 78 LEU A CA 1
ATOM 649 C C . LEU A 1 78 ? -12.965 9.632 8.416 1.00 42.28 78 LEU A C 1
ATOM 651 O O . LEU A 1 78 ? -11.809 9.627 8.896 1.00 42.28 78 LEU A O 1
#

Organism: Bacillus thuringiensis (NCBI:txid1428)

InterPro domains:
  IPR021027 Transposase, putative, helix-turn-helix domain [PF12323] (2-37)

Secondary structure (DSSP, 8-state):
----HHHHHHHHHHHHHHHHHHHHHHHHHHHHHHHHTT-HHHHHHPPPP-HHHHHHH-GGGGGS-HHHHHTTS--S--